Protein AF-A0A4Y2I6X2-F1 (afdb_monomer_lite)

InterPro domains:
  IPR002156 Ribonuclease H domain [PF00075] (9-74)
  IPR002156 Ribonuclease H domain [PS50879] (1-75)
  IPR012337 Ribonuclease H-like superfamily [SSF53098] (10-77)
  IPR036397 Ribonuclease H superfamily [G3DSA:3.30.420.10] (1-74)

pLDDT: mean 71.98, std 17.71, range [30.09, 94.12]

Secondary structure (DSSP, 8-state):
----------PPEEEEE--HHHHHHHH-TT---HHHHHHHHHHHH-TTEEEEE--TTS--HHHHHHHHHHHHHHHHS-----SS-HHHHHHHHHHHHHHHHHTTT--

Organism: Araneus ventricosus (NCBI:txid182803)

Structure (mmCIF, N/CA/C/O backbone):
data_AF-A0A4Y2I6X2-F1
#
_entry.id   AF-A0A4Y2I6X2-F1
#
loop_
_atom_site.group_PDB
_atom_site.id
_atom_site.type_symbol
_atom_site.label_atom_id
_atom_site.label_alt_id
_atom_site.label_comp_id
_atom_site.label_asym_id
_atom_site.label_entity_id
_atom_site.label_seq_id
_atom_site.pdbx_PDB_ins_code
_atom_site.Cartn_x
_atom_site.Cartn_y
_atom_site.Cartn_z
_atom_site.occupancy
_atom_site.B_iso_or_equiv
_atom_site.auth_seq_id
_atom_site.auth_comp_id
_atom_site.auth_asym_id
_atom_site.auth_atom_id
_atom_site.pdbx_PDB_model_num
ATOM 1 N N . MET A 1 1 ? -6.342 39.275 -9.939 1.00 34.75 1 MET A N 1
ATOM 2 C CA . MET A 1 1 ? -5.546 38.055 -9.696 1.00 34.75 1 MET A CA 1
ATOM 3 C C . MET A 1 1 ? -6.238 37.319 -8.559 1.00 34.75 1 MET A C 1
ATOM 5 O O . MET A 1 1 ? -6.131 37.743 -7.417 1.00 34.75 1 MET A O 1
ATOM 9 N N . ALA A 1 2 ? -7.118 36.376 -8.899 1.00 30.09 2 ALA A N 1
ATOM 10 C CA . ALA A 1 2 ? -7.983 35.708 -7.934 1.00 30.09 2 ALA A CA 1
ATOM 11 C C . ALA A 1 2 ? -7.194 34.594 -7.246 1.00 30.09 2 ALA A C 1
ATOM 13 O O . ALA A 1 2 ? -6.708 33.674 -7.899 1.00 30.09 2 ALA A O 1
ATOM 14 N N . ILE A 1 3 ? -7.047 34.710 -5.930 1.00 45.97 3 ILE A N 1
ATOM 15 C CA . ILE A 1 3 ? -6.607 33.611 -5.083 1.00 45.97 3 ILE A CA 1
ATOM 16 C C . ILE A 1 3 ? -7.818 32.682 -4.960 1.00 45.97 3 ILE A C 1
ATOM 18 O O . ILE A 1 3 ? -8.627 32.817 -4.048 1.00 45.97 3 ILE A O 1
ATOM 22 N N . GLU A 1 4 ? -7.980 31.770 -5.918 1.00 40.47 4 GLU A N 1
ATOM 23 C CA . GLU A 1 4 ? -8.826 30.597 -5.718 1.00 40.47 4 GLU A CA 1
ATOM 24 C C . GLU A 1 4 ? -8.062 29.650 -4.797 1.00 40.47 4 GLU A C 1
ATOM 26 O O . GLU A 1 4 ? -7.286 28.788 -5.213 1.00 40.47 4 GLU A O 1
ATOM 31 N N . THR A 1 5 ? -8.278 29.843 -3.499 1.00 42.97 5 THR A N 1
ATOM 32 C CA . THR A 1 5 ? -8.116 28.791 -2.510 1.00 42.97 5 THR A CA 1
ATOM 33 C C . THR A 1 5 ? -9.072 27.665 -2.891 1.00 42.97 5 THR A C 1
ATOM 35 O O . THR A 1 5 ? -10.190 27.551 -2.389 1.00 42.97 5 THR A O 1
ATOM 38 N N . THR A 1 6 ? -8.620 26.794 -3.792 1.00 39.31 6 THR A N 1
ATOM 39 C CA . THR A 1 6 ? -9.144 25.437 -3.890 1.00 39.31 6 THR A CA 1
ATOM 40 C C . THR A 1 6 ? -8.777 24.757 -2.577 1.00 39.31 6 THR A C 1
ATOM 42 O O . THR A 1 6 ? -7.769 24.074 -2.428 1.00 39.31 6 THR A O 1
ATOM 45 N N . SER A 1 7 ? -9.597 25.029 -1.565 1.00 46.53 7 SER A N 1
ATOM 46 C CA . SER A 1 7 ? -9.849 24.152 -0.439 1.00 46.53 7 SER A CA 1
ATOM 47 C C . SER A 1 7 ? -10.182 22.809 -1.074 1.00 46.53 7 SER A C 1
ATOM 49 O O . SER A 1 7 ? -11.290 22.577 -1.556 1.00 46.53 7 SER A O 1
ATOM 51 N N . SER A 1 8 ? -9.132 22.011 -1.266 1.00 54.59 8 SER A N 1
ATOM 52 C CA . SER A 1 8 ? -9.156 20.860 -2.147 1.00 54.59 8 SER A CA 1
ATOM 53 C C . SER A 1 8 ? -10.275 19.961 -1.664 1.00 54.59 8 SER A C 1
ATOM 55 O O . SER A 1 8 ? -10.330 19.583 -0.493 1.00 54.59 8 SER A O 1
ATOM 57 N N . LEU A 1 9 ? -11.236 19.698 -2.552 1.00 54.25 9 LEU A N 1
ATOM 58 C CA . LEU A 1 9 ? -12.312 18.762 -2.285 1.00 54.25 9 LEU A CA 1
ATOM 59 C C . LEU A 1 9 ? -11.688 17.517 -1.654 1.00 54.25 9 LEU A C 1
ATOM 61 O O . LEU A 1 9 ? -10.914 16.827 -2.318 1.00 54.25 9 LEU A O 1
ATOM 65 N N . HIS A 1 10 ? -12.013 17.246 -0.389 1.00 64.44 10 HIS A N 1
ATOM 66 C CA . HIS A 1 10 ? -11.504 16.107 0.375 1.00 64.44 10 HIS A CA 1
ATOM 67 C C . HIS A 1 10 ? -12.168 14.822 -0.153 1.00 64.44 10 HIS A C 1
ATOM 69 O O . HIS A 1 10 ? -12.938 14.145 0.525 1.00 64.44 10 HIS A O 1
ATOM 75 N N . ARG A 1 11 ? -11.965 14.529 -1.441 1.00 75.50 11 ARG A N 1
ATOM 76 C CA . ARG A 1 11 ? -12.471 13.333 -2.094 1.00 75.50 11 ARG A CA 1
ATOM 77 C C . ARG A 1 11 ? -11.635 12.159 -1.599 1.00 75.50 11 ARG A C 1
ATOM 79 O O . ARG A 1 11 ? -10.410 12.262 -1.567 1.00 75.50 11 ARG A O 1
ATOM 86 N N . PRO A 1 12 ? -12.275 11.038 -1.245 1.00 83.38 12 PRO A N 1
ATOM 87 C CA . PRO A 1 12 ? -11.551 9.850 -0.832 1.00 83.38 12 PRO A CA 1
ATOM 88 C C . PRO A 1 12 ? -10.624 9.385 -1.962 1.00 83.38 12 PRO A C 1
ATOM 90 O O . PRO A 1 12 ? -11.084 9.053 -3.060 1.00 83.38 12 PRO A O 1
ATOM 93 N N . ILE A 1 13 ? -9.322 9.347 -1.686 1.00 88.94 13 ILE A N 1
ATOM 94 C CA . ILE A 1 13 ? -8.295 8.838 -2.595 1.00 88.94 13 ILE A CA 1
ATOM 95 C C . ILE A 1 13 ? -8.328 7.313 -2.505 1.00 88.94 13 ILE A C 1
ATOM 97 O O . ILE A 1 13 ? -8.241 6.742 -1.421 1.00 88.94 13 ILE A O 1
ATOM 101 N N . LYS A 1 14 ? -8.473 6.630 -3.644 1.00 89.69 14 LYS A N 1
ATOM 102 C CA . LYS A 1 14 ? -8.556 5.162 -3.704 1.00 89.69 14 LYS A CA 1
ATOM 103 C C . LYS A 1 14 ? -7.317 4.607 -4.396 1.00 89.69 14 LYS A C 1
ATOM 105 O O . LYS A 1 14 ? -7.244 4.627 -5.622 1.00 89.69 14 LYS A O 1
ATOM 110 N N . ILE A 1 15 ? -6.378 4.080 -3.617 1.00 88.62 15 ILE A N 1
ATOM 111 C CA . ILE A 1 15 ? -5.192 3.389 -4.127 1.00 88.62 15 ILE A CA 1
ATOM 112 C C . ILE A 1 15 ? -5.552 1.917 -4.322 1.00 88.62 15 ILE A C 1
ATOM 114 O O . ILE A 1 15 ? -6.059 1.263 -3.408 1.00 88.62 15 ILE A O 1
ATOM 118 N N . ARG A 1 16 ? -5.310 1.390 -5.523 1.00 86.81 16 ARG A N 1
ATOM 119 C CA . ARG A 1 16 ? -5.527 -0.023 -5.847 1.00 86.81 16 ARG A CA 1
ATOM 120 C C . ARG A 1 16 ? -4.186 -0.696 -6.095 1.00 86.81 16 ARG A C 1
ATOM 122 O O . ARG A 1 16 ? -3.367 -0.150 -6.823 1.00 86.81 16 ARG A O 1
ATOM 129 N N . THR A 1 17 ? -3.979 -1.862 -5.496 1.00 86.19 17 THR A N 1
ATOM 130 C CA . THR A 1 17 ? -2.780 -2.683 -5.705 1.00 86.19 17 THR A CA 1
ATOM 131 C C . THR A 1 17 ? -3.183 -4.108 -6.042 1.00 86.19 17 THR A C 1
ATOM 133 O O . THR A 1 17 ? -4.092 -4.658 -5.419 1.00 86.19 17 THR A O 1
ATOM 136 N N . ASP A 1 18 ? -2.522 -4.703 -7.025 1.00 84.94 18 ASP A N 1
ATOM 137 C CA . ASP A 1 18 ? -2.685 -6.106 -7.397 1.00 84.94 18 ASP A CA 1
ATOM 138 C C . ASP A 1 18 ? -1.727 -7.045 -6.644 1.00 84.94 18 ASP A C 1
ATOM 140 O O . ASP A 1 18 ? -2.003 -8.237 -6.472 1.00 84.94 18 ASP A O 1
ATOM 144 N N . SER A 1 19 ? -0.657 -6.481 -6.084 1.00 85.88 19 SER A N 1
ATOM 145 C CA . SER A 1 19 ? 0.302 -7.162 -5.222 1.00 85.88 19 SER A CA 1
ATOM 146 C C . SER A 1 19 ? -0.285 -7.463 -3.840 1.00 85.88 19 SER A C 1
ATOM 148 O O . SER A 1 19 ? -0.224 -6.663 -2.899 1.00 85.88 19 SER A O 1
ATOM 150 N N . LEU A 1 20 ? -0.816 -8.680 -3.689 1.00 87.19 20 LEU A N 1
ATOM 151 C CA . LEU A 1 20 ? -1.285 -9.190 -2.399 1.00 87.19 20 LEU A CA 1
ATOM 152 C C . LEU A 1 20 ? -0.167 -9.184 -1.341 1.00 87.19 20 LEU A C 1
ATOM 154 O O . LEU A 1 20 ? -0.425 -8.908 -0.172 1.00 87.19 20 LEU A O 1
ATOM 158 N N . SER A 1 21 ? 1.080 -9.458 -1.737 1.00 88.56 21 SER A N 1
ATOM 159 C CA . SER A 1 21 ? 2.230 -9.468 -0.826 1.00 88.56 21 SER A CA 1
ATOM 160 C C . SER A 1 21 ? 2.540 -8.079 -0.269 1.00 88.56 21 SER A C 1
ATOM 162 O O . SER A 1 21 ? 2.764 -7.957 0.936 1.00 88.56 21 SER A O 1
ATOM 164 N N . SER A 1 22 ? 2.498 -7.037 -1.105 1.00 88.44 22 SER A N 1
ATOM 165 C CA . SER A 1 22 ? 2.696 -5.650 -0.668 1.00 88.44 22 SER A CA 1
ATOM 166 C C . SER A 1 22 ? 1.596 -5.215 0.296 1.00 88.44 22 SER A C 1
ATOM 168 O O . SER A 1 22 ? 1.887 -4.630 1.338 1.00 88.44 22 SER A O 1
ATOM 170 N N . LEU A 1 23 ? 0.340 -5.566 0.002 1.00 90.62 23 LEU A N 1
ATOM 171 C CA . LEU A 1 23 ? -0.776 -5.279 0.899 1.00 90.62 23 LEU A CA 1
ATOM 172 C C . LEU A 1 23 ? -0.602 -5.965 2.259 1.00 90.62 23 LEU A C 1
ATOM 174 O O . LEU A 1 23 ? -0.759 -5.322 3.290 1.00 90.62 23 LEU A O 1
ATOM 178 N N . MET A 1 24 ? -0.233 -7.247 2.273 1.00 90.50 24 MET A N 1
ATOM 179 C CA . MET A 1 24 ? -0.006 -7.987 3.519 1.00 90.50 24 MET A CA 1
ATOM 180 C C . MET A 1 24 ? 1.173 -7.432 4.321 1.00 90.50 24 MET A C 1
ATOM 182 O O . MET A 1 24 ? 1.111 -7.390 5.546 1.00 90.50 24 MET A O 1
ATOM 186 N N . ALA A 1 25 ? 2.230 -6.971 3.649 1.00 91.62 25 ALA A N 1
ATOM 187 C CA . ALA A 1 25 ? 3.346 -6.306 4.311 1.00 91.62 25 ALA A CA 1
ATOM 188 C C . ALA A 1 25 ? 2.900 -4.999 4.984 1.00 91.62 25 ALA A C 1
ATOM 190 O O . ALA A 1 25 ? 3.221 -4.786 6.150 1.00 91.62 25 ALA A O 1
ATOM 191 N N . ILE A 1 26 ? 2.118 -4.168 4.286 1.00 92.69 26 ILE A N 1
ATOM 192 C CA . ILE A 1 26 ? 1.584 -2.902 4.817 1.00 92.69 26 ILE A CA 1
ATOM 193 C C . ILE A 1 26 ? 0.593 -3.145 5.960 1.00 92.69 26 ILE A C 1
ATOM 195 O O . ILE A 1 26 ? 0.597 -2.406 6.939 1.00 92.69 26 ILE A O 1
ATOM 199 N N . LEU A 1 27 ? -0.236 -4.185 5.873 1.00 89.50 27 LEU A N 1
ATOM 200 C CA . LEU A 1 27 ? -1.206 -4.523 6.917 1.00 89.50 27 LEU A CA 1
ATOM 201 C C . LEU A 1 27 ? -0.580 -5.212 8.136 1.00 89.50 27 LEU A C 1
ATOM 203 O O . LEU A 1 27 ? -1.260 -5.348 9.146 1.00 89.50 27 LEU A O 1
ATOM 207 N N . ASN A 1 28 ? 0.683 -5.645 8.075 1.00 92.81 28 ASN A N 1
ATOM 208 C CA . ASN A 1 28 ? 1.360 -6.276 9.204 1.00 92.81 28 ASN A CA 1
ATOM 209 C C . ASN A 1 28 ? 1.844 -5.215 10.219 1.00 92.81 28 ASN A C 1
ATOM 211 O O . ASN A 1 28 ? 2.870 -4.567 9.978 1.00 92.81 28 ASN A O 1
ATOM 215 N N . PRO A 1 29 ? 1.197 -5.071 11.393 1.00 87.19 29 PRO A N 1
ATOM 216 C CA . PRO A 1 29 ? 1.574 -4.055 12.379 1.00 87.19 29 PRO A CA 1
ATOM 217 C C . PRO A 1 29 ? 2.933 -4.336 13.037 1.00 87.19 29 PRO A C 1
ATOM 219 O O . PRO A 1 29 ? 3.529 -3.449 13.637 1.00 87.19 29 PRO A O 1
ATOM 222 N N . LYS A 1 30 ? 3.442 -5.570 12.928 1.00 90.50 30 LYS A N 1
ATOM 223 C CA . LYS A 1 30 ? 4.737 -5.987 13.485 1.00 90.50 30 LYS A CA 1
ATOM 224 C C . LYS A 1 30 ? 5.886 -5.837 12.489 1.00 90.50 30 LYS A C 1
ATOM 226 O O . LYS A 1 30 ? 6.988 -6.307 12.753 1.00 90.50 30 LYS A O 1
ATOM 231 N N . SER A 1 31 ? 5.653 -5.229 11.326 1.00 89.12 31 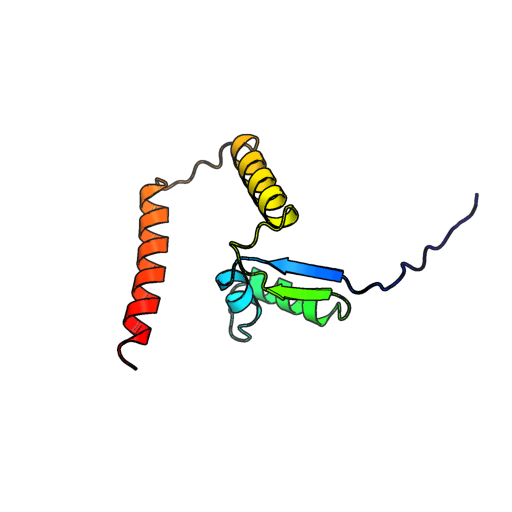SER A N 1
ATOM 232 C CA . SER A 1 31 ? 6.724 -5.023 10.357 1.00 89.12 31 SER A CA 1
ATOM 233 C C . SER A 1 31 ? 7.819 -4.110 10.928 1.00 89.12 31 SER A C 1
ATOM 235 O O . SER A 1 31 ? 7.561 -3.021 11.451 1.00 89.12 31 SER A O 1
ATOM 237 N N . HIS A 1 32 ? 9.069 -4.557 10.818 1.00 90.31 32 HIS A N 1
ATOM 238 C CA . HIS A 1 32 ? 10.252 -3.779 11.197 1.00 90.31 32 HIS A CA 1
ATOM 239 C C . HIS A 1 32 ? 10.868 -3.024 10.009 1.00 90.31 32 HIS A C 1
ATOM 241 O O . HIS A 1 32 ? 11.802 -2.251 10.198 1.00 90.31 32 HIS A O 1
ATOM 247 N N . HIS A 1 33 ? 10.344 -3.209 8.791 1.00 92.94 33 HIS A N 1
ATOM 248 C CA . HIS A 1 33 ? 10.835 -2.496 7.615 1.00 92.94 33 HIS 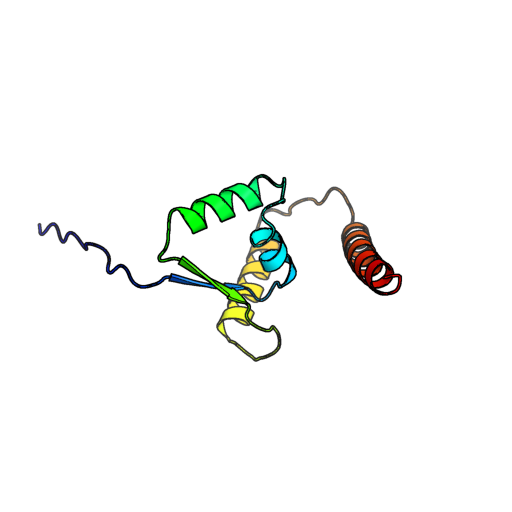A CA 1
ATOM 249 C C . HIS A 1 33 ? 10.466 -1.011 7.680 1.00 92.94 33 HIS A C 1
ATOM 251 O O . HIS A 1 33 ? 9.291 -0.663 7.803 1.00 92.94 33 HIS A O 1
ATOM 257 N N . SER A 1 34 ? 11.472 -0.143 7.544 1.00 91.50 34 SER A N 1
ATOM 258 C CA . SER A 1 34 ? 11.335 1.319 7.607 1.00 91.50 34 SER A CA 1
ATOM 259 C C . SER A 1 34 ? 10.276 1.856 6.643 1.00 91.50 34 SER A C 1
ATOM 261 O O . SER A 1 34 ? 9.364 2.552 7.075 1.00 91.50 34 SER A O 1
ATOM 263 N N . ILE A 1 35 ? 10.328 1.436 5.375 1.00 92.00 35 ILE A N 1
ATOM 264 C CA . ILE A 1 35 ? 9.371 1.844 4.331 1.00 92.00 35 ILE A CA 1
ATOM 265 C C . ILE A 1 35 ? 7.936 1.458 4.713 1.00 92.00 35 ILE A C 1
ATOM 267 O O . ILE A 1 35 ? 7.004 2.236 4.542 1.00 92.00 35 ILE A O 1
ATOM 271 N N . VAL A 1 36 ? 7.739 0.258 5.269 1.00 92.38 36 VAL A N 1
ATOM 272 C CA . VAL A 1 36 ? 6.404 -0.199 5.682 1.00 92.38 36 VAL A CA 1
ATOM 273 C C . VAL A 1 36 ? 5.862 0.667 6.817 1.00 92.38 36 VAL A C 1
ATOM 275 O O . VAL A 1 36 ? 4.696 1.053 6.776 1.00 92.38 36 VAL A O 1
ATOM 278 N N . ARG A 1 37 ? 6.700 1.012 7.800 1.00 94.06 37 ARG A N 1
ATOM 279 C CA . ARG A 1 37 ? 6.304 1.882 8.918 1.00 94.06 37 ARG A CA 1
ATOM 280 C C . ARG A 1 37 ? 5.971 3.296 8.464 1.00 94.06 37 ARG A C 1
ATOM 282 O O . ARG A 1 37 ? 5.012 3.886 8.957 1.00 94.06 37 ARG A O 1
ATOM 289 N N . GLU A 1 38 ? 6.733 3.825 7.516 1.00 94.12 38 GLU A N 1
ATOM 290 C CA . GLU A 1 38 ? 6.470 5.130 6.916 1.00 94.12 38 GLU A CA 1
ATOM 291 C C . GLU A 1 38 ? 5.117 5.136 6.195 1.00 94.12 38 GLU A C 1
ATOM 293 O O . GLU A 1 38 ? 4.264 5.971 6.496 1.00 94.12 38 GLU A O 1
ATOM 298 N N . ILE A 1 39 ? 4.859 4.135 5.345 1.00 92.19 39 ILE A N 1
ATOM 299 C CA . ILE A 1 39 ? 3.568 3.975 4.660 1.00 92.19 39 ILE A CA 1
ATOM 300 C C . ILE A 1 39 ? 2.423 3.847 5.671 1.00 92.19 39 ILE A C 1
ATOM 302 O O . ILE A 1 39 ? 1.404 4.517 5.529 1.00 92.19 39 ILE A O 1
ATOM 306 N N . GLN A 1 40 ? 2.577 3.022 6.708 1.00 92.94 40 GLN A N 1
ATOM 307 C CA . GLN A 1 40 ? 1.571 2.877 7.765 1.00 92.94 40 GLN A CA 1
ATOM 308 C C . GLN A 1 40 ? 1.284 4.217 8.452 1.00 92.94 40 GLN A C 1
ATOM 310 O O . GLN A 1 40 ? 0.124 4.574 8.641 1.00 92.94 40 GLN A O 1
ATOM 315 N N . THR A 1 41 ? 2.325 4.986 8.771 1.00 93.06 41 THR A N 1
ATOM 316 C CA . THR A 1 41 ? 2.200 6.301 9.415 1.00 93.06 41 THR A CA 1
ATOM 317 C C . THR A 1 41 ? 1.467 7.295 8.514 1.00 93.06 41 THR A C 1
ATOM 319 O O . THR A 1 41 ? 0.571 7.998 8.979 1.00 93.06 41 THR A O 1
ATOM 322 N N . LEU A 1 42 ? 1.789 7.312 7.217 1.00 91.19 42 LEU A N 1
ATOM 323 C CA . LEU A 1 42 ? 1.121 8.151 6.219 1.00 91.19 42 LEU A CA 1
ATOM 324 C C . LEU A 1 42 ? -0.362 7.797 6.065 1.00 91.19 42 LEU A C 1
ATOM 326 O O . LEU A 1 42 ? -1.204 8.691 6.003 1.00 91.19 42 LEU A O 1
ATOM 330 N N . LEU A 1 43 ? -0.695 6.505 6.047 1.00 90.25 43 LEU A N 1
ATOM 331 C CA . LEU A 1 43 ? -2.083 6.044 5.971 1.00 90.25 43 LEU A CA 1
ATOM 332 C C . LEU A 1 43 ? -2.875 6.390 7.241 1.00 90.25 43 LEU A C 1
ATOM 334 O O . LEU A 1 43 ? -4.056 6.718 7.153 1.00 90.25 43 LEU A O 1
ATOM 338 N N . LEU A 1 44 ? -2.237 6.352 8.415 1.00 89.69 44 LEU A N 1
ATOM 339 C CA . LEU A 1 44 ? -2.870 6.733 9.681 1.00 89.69 44 LEU A CA 1
ATOM 340 C C . LEU A 1 44 ? -3.112 8.246 9.785 1.00 89.69 44 LEU A C 1
ATOM 342 O O . LEU A 1 44 ? -4.147 8.659 10.313 1.00 89.69 44 LEU A O 1
ATOM 346 N N . SER A 1 45 ? -2.191 9.071 9.276 1.00 91.75 45 SER A N 1
ATOM 347 C CA . SER A 1 45 ? -2.340 10.531 9.275 1.00 91.75 45 SER A CA 1
ATOM 348 C C . SER A 1 45 ? -3.331 11.032 8.217 1.00 91.75 45 SER A C 1
ATOM 350 O O . SER A 1 45 ? -4.006 12.035 8.445 1.00 91.75 45 SER A O 1
ATOM 352 N N . HIS A 1 46 ? -3.502 10.306 7.106 1.00 89.44 46 HIS A N 1
ATOM 353 C CA . HIS A 1 46 ? -4.385 10.683 5.997 1.00 89.44 46 HIS A CA 1
ATOM 354 C C . HIS A 1 46 ? -5.596 9.746 5.875 1.00 89.44 46 HIS A C 1
ATOM 356 O O . HIS A 1 46 ? -5.663 8.877 5.006 1.00 89.44 46 HIS A O 1
ATOM 362 N N . LYS A 1 47 ? -6.622 9.978 6.704 1.00 84.31 47 LYS A N 1
ATOM 363 C CA . LYS A 1 47 ? -7.840 9.139 6.765 1.00 84.31 47 LYS A CA 1
ATOM 364 C C . LYS A 1 47 ? -8.665 9.076 5.470 1.00 84.31 47 LYS A C 1
ATOM 366 O O . LYS A 1 47 ? -9.532 8.216 5.347 1.00 84.31 47 LYS A O 1
ATOM 371 N N . HIS A 1 48 ? -8.425 9.979 4.520 1.00 88.38 48 HIS A N 1
ATOM 372 C CA . HIS A 1 48 ? -9.107 9.991 3.224 1.00 88.38 48 HIS A CA 1
ATOM 373 C C . HIS A 1 48 ? -8.462 9.058 2.188 1.00 88.38 48 HIS A C 1
ATOM 375 O O . HIS A 1 48 ? -8.996 8.920 1.087 1.00 88.38 48 HIS A O 1
ATOM 381 N N . ILE A 1 49 ? -7.319 8.439 2.504 1.00 89.81 49 ILE A N 1
ATOM 382 C CA . ILE A 1 49 ? -6.651 7.471 1.634 1.00 89.81 49 ILE A CA 1
ATOM 383 C C . ILE A 1 49 ? -7.156 6.069 1.971 1.00 89.81 49 ILE A C 1
ATOM 385 O O . ILE A 1 49 ? -7.017 5.578 3.089 1.00 89.81 49 ILE A O 1
ATOM 389 N N . HIS A 1 50 ? -7.713 5.393 0.973 1.00 88.50 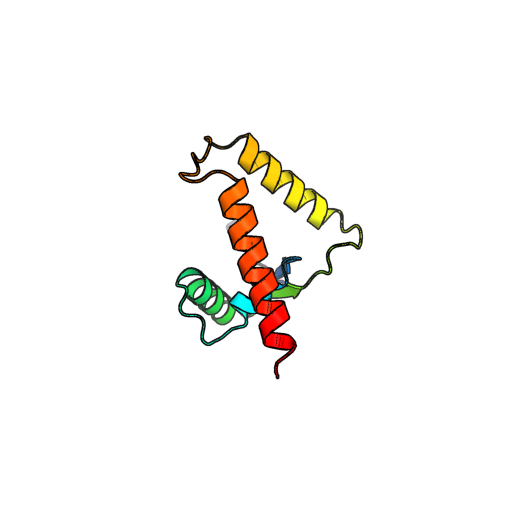50 HIS A N 1
ATOM 390 C CA . HIS A 1 50 ? -8.185 4.021 1.084 1.00 88.50 50 HIS A CA 1
ATOM 391 C C . HIS A 1 50 ? -7.372 3.104 0.177 1.00 88.50 50 HIS A C 1
ATOM 393 O O . HIS A 1 50 ? -7.369 3.265 -1.046 1.00 88.50 50 HIS A O 1
ATOM 399 N N . LEU A 1 51 ? -6.732 2.106 0.783 1.00 88.00 51 LEU A N 1
ATOM 400 C CA . LEU A 1 51 ? -6.012 1.053 0.078 1.00 88.00 51 LEU A CA 1
ATOM 401 C C . LEU A 1 51 ? -6.950 -0.130 -0.195 1.00 88.00 51 LEU A C 1
ATOM 403 O O . LEU A 1 51 ? -7.639 -0.610 0.705 1.00 88.00 51 LEU A O 1
ATOM 407 N N . ARG A 1 52 ? -6.991 -0.609 -1.441 1.00 87.50 52 ARG A N 1
ATOM 408 C CA . ARG A 1 52 ? -7.811 -1.755 -1.854 1.00 87.50 52 ARG A CA 1
ATOM 409 C C . ARG A 1 52 ? -6.988 -2.749 -2.666 1.00 87.50 52 ARG A C 1
ATOM 411 O O . ARG A 1 52 ? -6.255 -2.361 -3.572 1.00 87.50 52 ARG A O 1
ATOM 418 N N . TRP A 1 53 ? -7.180 -4.035 -2.386 1.00 86.38 53 TRP A N 1
ATOM 419 C CA . TRP A 1 53 ? -6.674 -5.098 -3.246 1.00 86.38 53 TRP A CA 1
ATOM 420 C C . TRP A 1 53 ? -7.499 -5.202 -4.530 1.00 86.38 53 TRP A C 1
ATOM 422 O O . TRP A 1 53 ? -8.732 -5.233 -4.487 1.00 86.38 53 TRP A O 1
ATOM 432 N N . LEU A 1 54 ? -6.815 -5.276 -5.665 1.00 82.00 54 LEU A N 1
ATOM 433 C CA . LEU A 1 54 ? -7.389 -5.598 -6.958 1.00 82.00 54 LEU A CA 1
ATOM 434 C C . LEU A 1 54 ? -6.908 -6.989 -7.358 1.00 82.00 54 LEU A C 1
ATOM 436 O O . LEU A 1 54 ? -5.722 -7.287 -7.308 1.00 82.00 54 LEU A O 1
ATOM 440 N N . LYS A 1 55 ? -7.817 -7.865 -7.767 1.00 73.06 55 LYS A N 1
ATOM 441 C CA . LYS A 1 55 ? -7.407 -9.174 -8.262 1.00 73.06 55 LYS A CA 1
ATOM 442 C C . LYS A 1 55 ? -6.786 -9.005 -9.651 1.00 73.06 55 LYS A C 1
ATOM 444 O O . LYS A 1 55 ? -7.488 -8.612 -10.582 1.00 73.06 55 LYS A O 1
ATOM 449 N N . ALA A 1 56 ? -5.494 -9.307 -9.785 1.00 64.25 56 ALA A N 1
ATOM 450 C CA . ALA A 1 56 ? -4.865 -9.478 -11.094 1.00 64.25 56 ALA A CA 1
ATOM 451 C C . ALA A 1 56 ? -5.605 -10.586 -11.867 1.00 64.25 56 ALA A C 1
ATOM 453 O O . ALA A 1 56 ? -5.986 -11.587 -11.257 1.00 64.25 56 ALA A O 1
ATOM 454 N N . HIS A 1 57 ? -5.796 -10.387 -13.178 1.00 60.38 57 HIS A N 1
ATOM 455 C CA . HIS A 1 57 ? -6.507 -11.239 -14.161 1.00 60.38 57 HIS A CA 1
ATOM 456 C C . HIS A 1 57 ? -7.928 -10.846 -14.575 1.00 60.38 57 HIS A C 1
ATOM 458 O O . HIS A 1 57 ? -8.484 -11.483 -15.464 1.00 60.38 57 HIS A O 1
ATOM 464 N N . VAL A 1 58 ? -8.508 -9.780 -14.029 1.00 55.34 58 VAL A N 1
ATOM 465 C CA . VAL A 1 58 ? -9.631 -9.109 -14.702 1.00 55.34 58 VAL A CA 1
ATOM 466 C C . VAL A 1 58 ? -9.015 -7.913 -15.416 1.00 55.34 58 VAL A C 1
ATOM 468 O O . VAL A 1 58 ? -8.391 -7.116 -14.726 1.00 55.34 58 VAL A O 1
ATOM 471 N N . CYS A 1 59 ? -9.105 -7.835 -16.751 1.00 54.72 59 CYS A N 1
ATOM 472 C CA . CYS A 1 59 ? -8.558 -6.781 -17.630 1.00 54.72 59 CYS A CA 1
ATOM 473 C C . CYS A 1 59 ? -8.941 -5.352 -17.200 1.00 54.72 59 CYS A C 1
ATOM 475 O O . CYS A 1 59 ? -9.747 -4.663 -17.826 1.00 54.72 59 CYS A O 1
ATOM 477 N N . TYR A 1 60 ? -8.376 -4.885 -16.095 1.00 62.06 60 TYR A N 1
ATOM 478 C CA . TYR A 1 60 ? -8.453 -3.507 -15.674 1.00 62.06 60 TYR A CA 1
ATOM 479 C C . TYR A 1 60 ? -7.352 -2.774 -16.426 1.00 62.06 60 TYR A C 1
ATOM 481 O O . TYR A 1 60 ? -6.185 -2.863 -16.053 1.00 62.06 60 TYR A O 1
ATOM 489 N N . LEU A 1 61 ? -7.749 -2.023 -17.454 1.00 71.62 61 LEU A N 1
ATOM 490 C CA . LEU A 1 61 ? -6.864 -1.228 -18.313 1.00 71.62 61 LEU A CA 1
ATOM 491 C C . LEU A 1 61 ? -5.838 -0.399 -17.514 1.00 71.62 61 LEU A C 1
ATOM 493 O O . LEU A 1 61 ? -4.693 -0.248 -17.921 1.00 71.62 61 LEU A O 1
ATOM 497 N N . GLY A 1 62 ? -6.229 0.102 -16.337 1.00 71.44 62 GLY A N 1
ATOM 498 C CA . GLY A 1 62 ? -5.331 0.845 -15.451 1.00 71.44 62 GLY A CA 1
ATOM 499 C C . GLY A 1 62 ? -4.186 0.016 -14.854 1.00 71.44 62 GLY A C 1
ATOM 500 O O . GLY A 1 62 ? -3.106 0.559 -14.651 1.00 71.44 62 GLY A O 1
ATOM 501 N N . ASN A 1 63 ? -4.390 -1.280 -14.594 1.00 70.56 63 ASN A N 1
ATOM 502 C CA . ASN A 1 63 ? -3.342 -2.171 -14.085 1.00 70.56 63 ASN A CA 1
ATOM 503 C C . ASN A 1 63 ? -2.330 -2.513 -15.181 1.00 70.56 63 ASN A C 1
ATOM 505 O O . ASN A 1 63 ? -1.128 -2.444 -14.959 1.00 70.56 63 ASN A O 1
ATOM 509 N N . GLU A 1 64 ? -2.829 -2.824 -16.378 1.00 76.56 64 GLU A N 1
ATOM 510 C CA . GLU A 1 64 ? -1.994 -3.090 -17.554 1.00 76.56 64 GLU A CA 1
ATOM 511 C C . GLU A 1 64 ? -1.171 -1.853 -17.938 1.00 76.56 64 GLU A C 1
ATOM 513 O O . GLU A 1 64 ? 0.025 -1.963 -18.196 1.00 76.56 64 GLU A O 1
ATOM 518 N N . CYS A 1 65 ? -1.777 -0.662 -17.883 1.00 78.44 65 CYS A N 1
ATOM 519 C CA . CYS A 1 65 ? -1.078 0.602 -18.104 1.00 78.44 65 CYS A CA 1
ATOM 520 C C . CYS A 1 65 ? 0.011 0.853 -17.047 1.00 78.44 65 CYS A C 1
ATOM 522 O O . CYS A 1 65 ? 1.134 1.204 -17.398 1.00 78.44 65 CYS A O 1
ATOM 524 N N . ALA A 1 66 ? -0.277 0.623 -15.762 1.00 77.69 66 ALA A N 1
ATOM 525 C CA . ALA A 1 66 ? 0.717 0.784 -14.699 1.00 77.69 66 ALA A CA 1
ATOM 526 C C . ALA A 1 66 ? 1.904 -0.188 -14.850 1.00 77.69 66 ALA A C 1
ATOM 528 O O . ALA A 1 66 ? 3.053 0.224 -14.690 1.00 77.69 66 ALA A O 1
ATOM 529 N N . ASP A 1 67 ? 1.641 -1.449 -15.201 1.00 80.56 67 ASP A N 1
ATOM 530 C CA . ASP A 1 67 ? 2.680 -2.457 -15.448 1.00 80.56 67 ASP A CA 1
ATOM 531 C C . ASP A 1 67 ? 3.528 -2.106 -16.682 1.00 80.56 67 ASP A C 1
ATOM 533 O O . ASP A 1 67 ? 4.756 -2.205 -16.655 1.00 80.56 67 ASP A O 1
ATOM 537 N N . GLN A 1 68 ? 2.892 -1.613 -17.748 1.00 81.19 68 GLN A N 1
ATOM 538 C CA . GLN A 1 68 ? 3.591 -1.136 -18.938 1.00 81.19 68 GLN A CA 1
ATOM 539 C C . GLN A 1 68 ? 4.490 0.070 -18.626 1.00 81.19 68 GLN A C 1
ATOM 541 O O . GLN A 1 68 ? 5.656 0.080 -19.017 1.00 81.19 68 GLN A O 1
ATOM 546 N N . LEU A 1 69 ? 3.995 1.046 -17.858 1.00 80.12 69 LEU A N 1
ATOM 547 C CA . LEU A 1 69 ? 4.788 2.199 -17.419 1.00 80.12 69 LEU A CA 1
ATOM 548 C C . LEU A 1 69 ? 5.969 1.780 -16.534 1.00 80.12 69 LEU A C 1
ATOM 550 O O . LEU A 1 69 ? 7.067 2.315 -16.688 1.00 80.12 69 LEU A O 1
ATOM 554 N N . ALA A 1 70 ? 5.782 0.799 -15.647 1.00 79.00 70 ALA A N 1
ATOM 555 C CA . ALA A 1 70 ? 6.866 0.264 -14.826 1.00 79.00 70 ALA A CA 1
ATOM 556 C C . ALA A 1 70 ? 7.947 -0.423 -15.680 1.00 79.00 70 ALA A C 1
ATOM 558 O O . ALA A 1 70 ? 9.138 -0.184 -15.476 1.00 79.00 70 ALA A O 1
ATOM 559 N N . LYS A 1 71 ? 7.552 -1.225 -16.680 1.00 83.00 71 LYS A N 1
ATOM 560 C CA . LYS A 1 71 ? 8.485 -1.844 -17.640 1.00 83.00 71 LYS A CA 1
ATOM 561 C C . LYS A 1 71 ? 9.253 -0.799 -18.441 1.00 83.00 71 LYS A C 1
ATOM 563 O O . LYS A 1 71 ? 10.467 -0.917 -18.604 1.00 83.00 71 LYS A O 1
ATOM 568 N N . GLU A 1 72 ? 8.569 0.236 -18.917 1.00 79.62 72 GLU A N 1
ATOM 569 C CA . GLU A 1 72 ? 9.210 1.334 -19.638 1.00 79.62 72 GLU A CA 1
ATOM 570 C C . GLU A 1 72 ? 10.193 2.107 -18.764 1.00 79.62 72 GLU A C 1
ATOM 572 O O . GLU A 1 72 ? 11.279 2.425 -19.239 1.00 79.62 72 GLU A O 1
ATOM 577 N N . ALA A 1 73 ? 9.869 2.355 -17.493 1.00 76.50 73 ALA A N 1
ATOM 578 C CA . ALA A 1 73 ? 10.782 3.001 -16.554 1.00 76.50 73 ALA A CA 1
ATOM 579 C C . ALA A 1 73 ? 12.053 2.168 -16.313 1.00 76.50 73 ALA A C 1
ATOM 581 O O . ALA A 1 73 ? 13.143 2.729 -16.253 1.00 76.50 73 ALA A O 1
ATOM 582 N N . ILE A 1 74 ? 11.939 0.835 -16.251 1.00 76.31 74 ILE A N 1
ATOM 583 C CA . ILE A 1 74 ? 13.098 -0.071 -16.144 1.0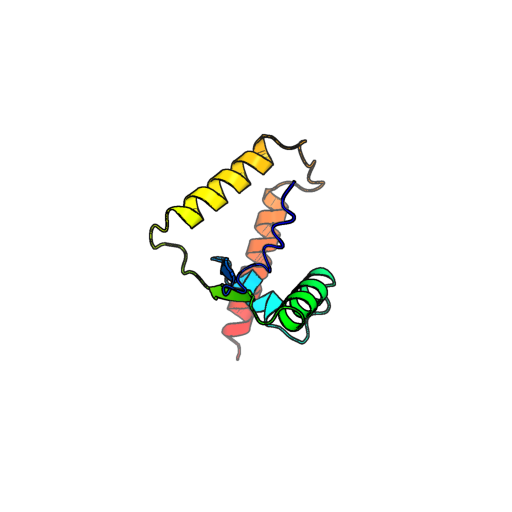0 76.31 74 ILE A CA 1
ATOM 584 C C . ILE A 1 74 ? 13.937 -0.069 -17.433 1.00 76.31 74 ILE A C 1
ATOM 586 O O . ILE A 1 74 ? 15.151 -0.224 -17.370 1.00 76.31 74 ILE A O 1
ATOM 590 N N . THR A 1 75 ? 13.305 0.105 -18.597 1.00 73.69 75 THR A N 1
ATOM 591 C CA . THR A 1 75 ? 13.984 0.047 -19.906 1.00 73.69 75 THR A CA 1
ATOM 592 C C . THR A 1 75 ? 14.613 1.388 -20.310 1.00 73.69 75 THR A C 1
ATOM 594 O O . THR A 1 75 ? 15.614 1.404 -21.019 1.00 73.69 75 THR A O 1
ATOM 597 N N . LYS A 1 76 ? 14.019 2.513 -19.886 1.00 69.12 76 LYS A N 1
ATOM 598 C CA . LYS A 1 76 ? 14.475 3.886 -20.180 1.00 69.12 76 LYS A CA 1
ATOM 599 C C . LYS A 1 76 ? 15.327 4.498 -19.062 1.00 69.12 76 LYS A C 1
ATOM 601 O O . LYS A 1 76 ? 15.995 5.498 -19.306 1.00 69.12 76 LYS A O 1
ATOM 606 N N . GLY A 1 77 ? 15.262 3.958 -17.845 1.00 59.44 77 GLY A N 1
ATOM 607 C CA . GLY A 1 77 ? 16.117 4.370 -16.734 1.00 59.44 77 GLY A CA 1
ATOM 608 C C . GLY A 1 77 ? 17.561 3.909 -16.929 1.00 59.44 77 GLY A C 1
ATOM 609 O O . GLY A 1 77 ? 17.818 2.946 -17.648 1.00 59.44 77 GLY A O 1
ATOM 610 N N . ASP A 1 78 ? 18.496 4.602 -16.276 1.00 59.78 78 ASP A N 1
ATOM 611 C CA . ASP A 1 78 ? 19.905 4.198 -16.216 1.00 59.78 78 ASP A CA 1
ATOM 612 C C . ASP A 1 78 ? 19.976 2.721 -15.776 1.00 59.78 78 ASP A C 1
ATOM 614 O O . ASP A 1 78 ? 19.277 2.365 -14.814 1.00 59.78 78 ASP A O 1
ATOM 618 N N . PRO A 1 79 ? 20.722 1.831 -16.462 1.00 58.81 79 PRO A N 1
ATOM 619 C CA . PRO A 1 79 ? 20.706 0.415 -16.141 1.00 58.81 79 PRO A CA 1
ATOM 620 C C . PRO A 1 79 ? 21.148 0.245 -14.693 1.00 58.81 79 PRO A C 1
ATOM 622 O O . PRO A 1 79 ? 22.318 0.423 -14.354 1.00 58.81 79 PRO A O 1
ATOM 625 N N . PHE A 1 80 ? 20.207 -0.107 -13.819 1.00 58.69 80 PHE A N 1
ATOM 626 C CA . PHE A 1 80 ? 20.545 -0.501 -12.465 1.00 58.69 80 PHE A CA 1
ATOM 627 C C . PHE A 1 80 ? 21.353 -1.793 -12.600 1.00 58.69 80 PHE A C 1
ATOM 629 O O . PHE A 1 80 ? 20.791 -2.865 -12.834 1.00 58.69 80 PHE A O 1
ATOM 636 N N . LEU A 1 81 ? 22.683 -1.680 -12.547 1.00 54.28 81 LEU A N 1
ATOM 637 C CA . LEU A 1 81 ? 23.601 -2.811 -12.565 1.00 54.28 81 LEU A CA 1
ATOM 638 C C . LEU A 1 81 ? 23.324 -3.628 -11.309 1.00 54.28 81 LEU A C 1
ATOM 640 O O . LEU A 1 81 ? 23.852 -3.362 -10.231 1.00 54.28 81 LEU A O 1
ATOM 644 N N . LEU A 1 82 ? 22.430 -4.604 -11.437 1.00 55.50 82 LEU A N 1
ATOM 645 C CA . LEU A 1 82 ? 22.148 -5.540 -10.369 1.00 55.50 82 LEU A CA 1
ATOM 646 C C . LEU A 1 82 ? 23.452 -6.302 -10.092 1.00 55.50 82 LEU A C 1
ATOM 648 O O . LEU A 1 82 ? 23.945 -6.992 -10.985 1.00 55.50 82 LEU A O 1
ATOM 652 N N . PRO A 1 83 ? 24.010 -6.237 -8.869 1.00 56.78 83 PRO A N 1
ATOM 653 C CA . PRO A 1 83 ? 25.256 -6.931 -8.534 1.00 56.78 83 PRO A CA 1
ATOM 654 C C . PRO A 1 83 ? 25.114 -8.460 -8.584 1.00 56.78 83 PRO A C 1
ATOM 656 O O . PRO A 1 83 ? 26.097 -9.182 -8.435 1.00 56.78 83 PRO A O 1
ATOM 659 N N . LYS A 1 84 ? 23.892 -8.972 -8.777 1.00 57.97 84 LYS A N 1
ATOM 660 C CA . LYS A 1 84 ? 23.599 -10.393 -8.923 1.00 57.97 84 LYS A CA 1
ATOM 661 C C . LYS A 1 84 ? 22.746 -10.642 -10.172 1.00 57.97 84 LYS A C 1
ATOM 663 O O . LYS A 1 84 ? 21.814 -9.877 -10.426 1.00 57.97 84 LYS A O 1
ATOM 668 N N . PRO A 1 85 ? 23.006 -11.730 -10.919 1.00 64.50 85 PRO A N 1
ATOM 669 C CA . PRO A 1 85 ? 22.214 -12.105 -12.085 1.00 64.50 85 PRO A CA 1
ATOM 670 C C . PRO A 1 85 ? 20.720 -12.242 -11.760 1.00 64.50 85 PRO A C 1
ATOM 672 O O . PRO A 1 85 ? 20.343 -12.726 -10.691 1.00 64.50 85 PRO A O 1
ATOM 675 N N . LEU A 1 86 ? 19.854 -11.907 -12.721 1.00 64.25 86 LEU A N 1
ATOM 676 C CA . LEU A 1 86 ? 18.393 -12.048 -12.602 1.00 64.25 86 LEU A CA 1
ATOM 677 C C . LEU A 1 86 ? 17.945 -13.469 -12.216 1.00 64.25 86 LEU A C 1
ATOM 679 O O . LEU A 1 86 ? 16.896 -13.637 -11.595 1.00 64.25 86 LEU A O 1
ATOM 683 N N . SER A 1 87 ? 18.731 -14.494 -12.556 1.00 64.56 87 SER A N 1
ATOM 684 C CA . SER A 1 87 ? 18.500 -15.882 -12.144 1.00 64.56 87 SER A CA 1
ATOM 685 C C . SER A 1 87 ? 18.595 -16.076 -10.628 1.00 64.56 87 SER A C 1
ATOM 687 O O . SER A 1 87 ? 17.763 -16.788 -10.073 1.00 64.56 87 SER A O 1
ATOM 689 N N . TYR A 1 88 ? 19.532 -15.394 -9.960 1.00 67.06 88 TYR A N 1
ATOM 690 C CA . TYR A 1 88 ? 19.700 -15.431 -8.505 1.00 67.06 88 TYR A CA 1
ATOM 691 C C . TYR A 1 88 ? 18.518 -14.763 -7.792 1.00 67.06 88 TYR A C 1
ATOM 693 O O . TYR A 1 88 ? 17.968 -15.286 -6.829 1.00 67.06 88 TYR A O 1
ATOM 701 N N . LEU A 1 89 ? 18.058 -13.616 -8.298 1.00 64.31 89 LEU A N 1
ATOM 702 C CA . LEU A 1 89 ? 16.887 -12.938 -7.733 1.00 64.31 89 LEU A CA 1
ATOM 703 C C . LEU A 1 89 ? 15.609 -13.762 -7.943 1.00 64.31 89 LEU A C 1
ATOM 705 O O . LEU A 1 89 ? 14.790 -13.884 -7.033 1.00 64.31 89 LEU A O 1
ATOM 709 N N . LYS A 1 90 ? 15.461 -14.398 -9.114 1.00 66.75 90 LYS A N 1
ATOM 710 C CA . LYS A 1 90 ? 14.363 -15.338 -9.385 1.00 66.75 90 LYS A CA 1
ATOM 711 C C . LYS A 1 90 ? 14.410 -16.560 -8.468 1.00 66.75 90 LYS A C 1
ATOM 713 O O . LYS A 1 90 ? 13.350 -16.979 -8.001 1.00 66.75 90 LYS A O 1
ATOM 718 N N . SER A 1 91 ? 15.589 -17.127 -8.196 1.00 63.88 91 SER A N 1
ATOM 719 C CA . SER A 1 91 ? 15.715 -18.254 -7.266 1.00 63.88 91 SER A CA 1
ATOM 720 C C . SER A 1 91 ? 15.381 -17.848 -5.836 1.00 63.88 91 SER A C 1
ATOM 722 O O . SER A 1 91 ? 14.688 -18.601 -5.160 1.00 63.88 91 SER A O 1
ATOM 724 N N . GLU A 1 92 ? 15.765 -16.644 -5.409 1.00 67.56 92 GLU A N 1
ATOM 725 C CA . GLU A 1 92 ? 15.449 -16.142 -4.069 1.00 67.56 92 GLU A CA 1
ATOM 726 C C . GLU A 1 92 ? 13.943 -15.934 -3.889 1.00 67.56 92 GLU A C 1
ATOM 728 O O . GLU A 1 92 ? 13.349 -16.402 -2.919 1.00 67.56 92 GLU A O 1
ATOM 733 N N . ILE A 1 93 ? 13.286 -15.321 -4.877 1.00 66.56 93 ILE A N 1
ATOM 734 C CA . ILE A 1 93 ? 11.832 -15.113 -4.863 1.00 66.56 93 ILE A CA 1
ATOM 735 C C . ILE A 1 93 ? 11.092 -16.459 -4.880 1.00 66.56 93 ILE A C 1
ATOM 737 O O . ILE A 1 93 ? 10.122 -16.648 -4.138 1.00 66.56 93 ILE A O 1
ATOM 741 N N . LYS A 1 94 ? 11.564 -17.423 -5.681 1.00 67.38 94 LYS A N 1
ATOM 742 C CA . LYS A 1 94 ? 10.991 -18.774 -5.742 1.00 67.38 94 LYS A CA 1
ATOM 743 C C . LYS A 1 94 ? 11.206 -19.538 -4.433 1.00 67.38 94 LYS A C 1
ATOM 745 O O . LYS A 1 94 ? 10.284 -20.211 -3.979 1.00 67.38 94 LYS A O 1
ATOM 750 N N . SER A 1 95 ? 12.371 -19.386 -3.805 1.00 57.47 95 SER A N 1
ATOM 751 C CA . SER A 1 95 ? 12.701 -19.973 -2.504 1.00 57.47 95 SER A CA 1
ATOM 752 C C . SER A 1 95 ? 11.784 -19.429 -1.408 1.00 57.47 95 SER A C 1
ATOM 754 O O . SER A 1 95 ? 11.118 -20.201 -0.723 1.00 57.47 95 SER A O 1
ATOM 756 N N . VAL A 1 96 ? 11.616 -18.105 -1.327 1.00 58.16 96 VAL A N 1
ATOM 757 C CA . VAL A 1 96 ? 10.731 -17.450 -0.349 1.00 58.16 96 VAL A CA 1
ATOM 758 C C . VAL A 1 96 ? 9.257 -17.821 -0.569 1.00 58.16 96 VAL A C 1
ATOM 760 O O . VAL A 1 96 ? 8.511 -17.990 0.398 1.00 58.16 96 VAL A O 1
ATOM 763 N N . SER A 1 97 ? 8.816 -17.985 -1.821 1.00 52.16 97 SER A N 1
ATOM 764 C CA . SER A 1 97 ? 7.459 -18.457 -2.134 1.00 52.16 97 SER A CA 1
ATOM 765 C C . SER A 1 97 ? 7.251 -19.938 -1.793 1.00 52.16 97 SER A C 1
ATOM 767 O O . SER A 1 97 ? 6.170 -20.310 -1.341 1.00 52.16 97 SER A O 1
ATOM 769 N N . CYS A 1 98 ? 8.270 -20.778 -1.991 1.00 44.03 98 CYS A N 1
ATOM 770 C CA . CYS A 1 98 ? 8.238 -22.203 -1.659 1.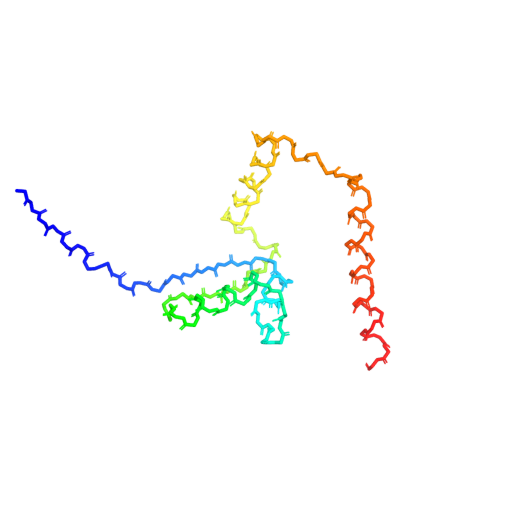00 44.03 98 CYS A CA 1
ATOM 771 C C . CYS A 1 98 ? 8.222 -22.419 -0.138 1.00 44.03 98 CYS A C 1
ATOM 773 O O . CYS A 1 98 ? 7.395 -23.173 0.374 1.00 44.03 98 CYS A O 1
ATOM 775 N N . PHE A 1 99 ? 9.045 -21.669 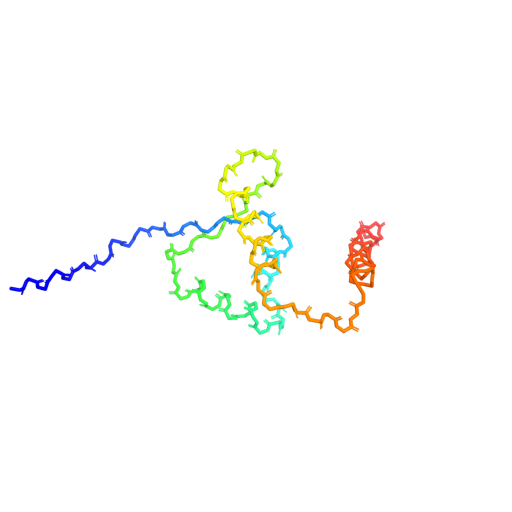0.601 1.00 41.06 99 PHE A N 1
ATOM 776 C CA . PHE A 1 99 ? 9.108 -21.734 2.062 1.00 41.06 99 PHE A CA 1
ATOM 777 C C . PHE A 1 99 ? 7.763 -21.384 2.713 1.00 41.06 99 PHE A C 1
ATOM 779 O O . PHE A 1 99 ? 7.327 -22.043 3.655 1.00 41.06 99 PHE A O 1
ATOM 786 N N . LYS A 1 100 ? 7.047 -20.397 2.154 1.00 51.19 100 LYS A N 1
ATOM 787 C CA . LYS A 1 100 ? 5.691 -20.029 2.593 1.00 51.19 100 LYS A CA 1
ATOM 788 C C . LYS A 1 100 ? 4.644 -21.112 2.318 1.00 51.19 100 LYS A C 1
ATOM 790 O O . LYS A 1 100 ? 3.647 -21.163 3.029 1.00 51.19 100 LYS A O 1
ATOM 795 N N . HIS A 1 101 ? 4.840 -21.951 1.299 1.00 42.03 101 HIS A N 1
ATOM 796 C CA . HIS A 1 101 ? 3.931 -23.055 0.985 1.00 42.03 101 HIS A CA 1
ATOM 797 C C . HIS A 1 101 ? 4.177 -24.267 1.897 1.00 42.03 101 HIS A C 1
ATOM 799 O O . HIS A 1 101 ? 3.224 -24.853 2.403 1.00 42.03 101 HIS A O 1
ATOM 805 N N . LEU A 1 102 ? 5.445 -24.580 2.178 1.00 39.38 102 LEU A N 1
ATOM 806 C CA . LEU A 1 102 ? 5.856 -25.671 3.069 1.00 39.38 102 LEU A CA 1
ATOM 807 C C . LEU A 1 102 ? 5.485 -25.406 4.537 1.00 39.38 102 LEU A C 1
ATOM 809 O O . LEU A 1 102 ? 4.945 -26.285 5.202 1.00 39.38 102 LEU A O 1
ATOM 813 N N . ALA A 1 103 ? 5.654 -24.170 5.019 1.00 48.59 103 ALA A N 1
ATOM 814 C CA . ALA A 1 103 ? 5.241 -23.774 6.372 1.00 48.59 103 ALA A CA 1
ATOM 815 C C . ALA A 1 103 ? 3.712 -23.788 6.587 1.00 48.59 103 ALA A C 1
ATOM 817 O O . ALA A 1 103 ? 3.252 -23.735 7.721 1.00 48.59 103 ALA A O 1
ATOM 818 N N . ARG A 1 104 ? 2.921 -23.863 5.506 1.00 50.25 104 ARG A N 1
ATOM 819 C CA . ARG A 1 104 ? 1.451 -23.925 5.542 1.00 50.25 104 ARG A CA 1
ATOM 820 C C . ARG A 1 104 ? 0.898 -25.354 5.472 1.00 50.25 104 ARG A C 1
ATOM 822 O O . ARG A 1 104 ? -0.311 -25.520 5.543 1.00 50.25 104 ARG A O 1
ATOM 829 N N . GLN A 1 105 ? 1.762 -26.353 5.276 1.00 40.62 105 GLN A N 1
ATOM 830 C CA . GLN A 1 105 ? 1.412 -27.780 5.212 1.00 40.62 105 GLN A CA 1
ATOM 831 C C . GLN A 1 105 ? 1.798 -28.547 6.490 1.00 40.62 105 GLN A C 1
ATOM 833 O O . GLN A 1 105 ? 1.438 -29.708 6.631 1.00 40.62 105 GLN A O 1
ATOM 838 N N . LEU A 1 106 ? 2.519 -27.908 7.418 1.00 49.50 106 LEU A N 1
ATOM 839 C CA . LEU A 1 106 ? 2.963 -28.493 8.692 1.00 49.50 106 LEU A CA 1
ATOM 840 C C . LEU A 1 106 ? 2.293 -27.848 9.923 1.00 49.50 106 LEU A C 1
ATOM 842 O O . LEU A 1 106 ? 2.840 -27.918 11.021 1.00 49.50 106 LEU A O 1
ATOM 846 N N . GLY A 1 107 ? 1.129 -27.217 9.748 1.00 39.31 107 GLY A N 1
ATOM 847 C CA . GLY A 1 107 ? 0.335 -26.624 10.828 1.00 39.31 107 GLY A CA 1
ATOM 848 C C . GLY A 1 107 ? -1.147 -26.860 10.623 1.00 39.31 107 GLY A C 1
ATOM 849 O O . GLY A 1 107 ? -1.610 -26.583 9.494 1.00 39.31 107 GLY A O 1
#

Radius of gyration: 18.97 Å; chains: 1; bounding box: 38×66×34 Å

Sequence (107 aa):
MAIETTSSLHRPIKIRTDSLSSLMAILNPKSHHSIVREIQTLLLSHKHIHLRWLKAHVCYLGNECADQLAKEAITKGDPFLLPKPLSYLKSEIKSVSCFKHLARQLG

Foldseek 3Di:
DDPPPCPPDLAQAEAEDQPPVLVVQLPPPPRPDPVSVVSVVVCVVNVSYHYDYDHPPDPPVVVVVVVVVVVVCCVVPDPPPDPDDPVVVVVVVVVVVVVVVVVVVVD